Protein AF-A0A972EYS8-F1 (afdb_monomer_lite)

Foldseek 3Di:
DEEEEEEEADVVLVVVSVVVVVVCVVVVYHYDHDPPPHPYYYYRYD

Secondary structure (DSSP, 8-state):
-EEEEEEES-HHHHHHHHHHHHHHHHTTPEEESSSTT-SEEEEEE-

pLDDT: mean 98.06, std 0.76, range [94.25, 98.69]

Sequence (46 aa):
MKIFFDTVGCRLNQAEIEHLASEFRSSGHTIIDTAEGADLVVVNTC

Structure (mmCIF, N/CA/C/O backbone):
data_AF-A0A972EYS8-F1
#
_entry.id   AF-A0A972EYS8-F1
#
loop_
_atom_site.group_PDB
_atom_site.id
_atom_site.type_symbol
_atom_site.label_atom_id
_atom_site.label_alt_id
_atom_site.label_comp_id
_atom_site.label_asym_id
_atom_site.label_entity_id
_atom_site.label_seq_id
_atom_site.pdbx_PDB_ins_code
_atom_site.Cartn_x
_atom_site.Cartn_y
_atom_site.Cartn_z
_atom_site.occupancy
_atom_site.B_iso_or_equiv
_atom_site.auth_seq_id
_atom_site.auth_comp_id
_atom_site.auth_asym_id
_atom_site.auth_atom_id
_atom_site.pdbx_PDB_model_num
ATOM 1 N N . MET A 1 1 ? -9.680 0.296 8.387 1.00 96.38 1 MET A N 1
ATOM 2 C CA . MET A 1 1 ? -9.831 -0.467 7.134 1.00 96.38 1 MET A CA 1
ATOM 3 C C . MET A 1 1 ? -8.601 -1.331 6.959 1.00 96.38 1 MET A C 1
ATOM 5 O O . MET A 1 1 ? -7.526 -0.900 7.375 1.00 96.38 1 MET A O 1
ATOM 9 N N . LYS A 1 2 ? -8.768 -2.533 6.414 1.00 98.56 2 LYS A N 1
ATOM 10 C CA . LYS A 1 2 ? -7.689 -3.421 5.987 1.00 98.56 2 LYS A CA 1
ATOM 11 C C . LYS A 1 2 ? -7.261 -3.023 4.582 1.00 98.56 2 LYS A C 1
ATOM 13 O O . LYS A 1 2 ? -8.106 -2.938 3.697 1.00 98.56 2 LYS A O 1
ATOM 18 N N . ILE A 1 3 ? -5.983 -2.742 4.388 1.00 98.69 3 ILE A N 1
ATOM 19 C CA . ILE A 1 3 ? -5.482 -2.171 3.140 1.00 98.69 3 ILE A CA 1
ATOM 20 C C . ILE A 1 3 ? -4.286 -2.978 2.681 1.00 98.69 3 ILE A C 1
ATOM 22 O O . ILE A 1 3 ? -3.380 -3.243 3.469 1.00 98.69 3 ILE A O 1
ATOM 26 N N . PHE A 1 4 ? -4.299 -3.358 1.413 1.00 98.69 4 PHE A N 1
ATOM 27 C CA . PHE A 1 4 ? -3.198 -4.050 0.767 1.00 98.69 4 PHE A CA 1
ATOM 28 C C . PHE A 1 4 ? -2.512 -3.105 -0.222 1.00 98.69 4 PHE A C 1
ATOM 30 O O . PHE A 1 4 ? -3.177 -2.415 -0.998 1.00 98.69 4 PHE A O 1
ATOM 37 N N . PHE A 1 5 ? -1.185 -3.075 -0.168 1.00 98.62 5 PHE A N 1
ATOM 38 C CA . PHE A 1 5 ? -0.338 -2.263 -1.031 1.00 98.62 5 PHE A CA 1
ATOM 39 C C . PHE A 1 5 ? 0.552 -3.178 -1.866 1.00 98.62 5 PHE A C 1
ATOM 41 O O . PHE A 1 5 ? 1.192 -4.071 -1.314 1.00 98.62 5 PHE A O 1
ATOM 48 N N . ASP A 1 6 ? 0.621 -2.919 -3.168 1.00 98.19 6 ASP A N 1
ATOM 49 C CA . ASP A 1 6 ? 1.518 -3.612 -4.090 1.00 98.19 6 ASP A CA 1
ATOM 50 C C . ASP A 1 6 ? 2.146 -2.624 -5.080 1.00 98.19 6 ASP A C 1
ATOM 52 O O . ASP A 1 6 ? 1.657 -1.509 -5.287 1.00 98.19 6 ASP A O 1
ATOM 56 N N . THR A 1 7 ? 3.256 -3.016 -5.691 1.00 98.06 7 THR A N 1
ATOM 57 C CA . THR A 1 7 ? 3.983 -2.178 -6.640 1.00 98.06 7 THR A CA 1
ATOM 58 C C . THR A 1 7 ? 4.553 -2.999 -7.788 1.00 98.06 7 THR A C 1
ATOM 60 O O . THR A 1 7 ? 5.235 -4.000 -7.583 1.00 98.06 7 THR A O 1
ATOM 63 N N . VAL A 1 8 ? 4.355 -2.519 -9.016 1.00 98.06 8 VAL A N 1
ATOM 64 C CA . VAL A 1 8 ? 4.956 -3.093 -10.228 1.00 98.06 8 VAL A CA 1
ATOM 65 C C . VAL A 1 8 ? 5.689 -1.988 -10.969 1.00 98.06 8 VAL A C 1
ATOM 67 O O . VAL A 1 8 ? 5.081 -1.190 -11.674 1.00 98.06 8 VAL A O 1
ATOM 70 N N . GLY A 1 9 ? 7.006 -1.926 -10.815 1.00 97.06 9 GLY A N 1
ATOM 71 C CA . GLY A 1 9 ? 7.788 -0.849 -11.404 1.00 97.06 9 GLY A CA 1
ATOM 72 C C . GLY A 1 9 ? 9.212 -0.818 -10.881 1.00 97.06 9 GLY A C 1
ATOM 73 O O . GLY A 1 9 ? 9.868 -1.850 -10.735 1.00 97.06 9 GLY A O 1
ATOM 74 N N . CYS A 1 10 ? 9.703 0.386 -10.618 1.00 98.31 10 CYS A N 1
ATOM 75 C CA . CYS A 1 10 ? 11.063 0.624 -10.162 1.00 98.31 10 CYS A CA 1
ATOM 76 C C . CYS A 1 10 ? 11.121 0.954 -8.660 1.00 98.31 10 CYS A C 1
ATOM 78 O O . CYS A 1 10 ? 10.124 0.938 -7.941 1.00 98.31 10 CYS A O 1
ATOM 80 N N . ARG A 1 11 ? 12.321 1.301 -8.180 1.00 98.12 11 ARG A N 1
ATOM 81 C CA . ARG A 1 11 ? 12.553 1.682 -6.777 1.00 98.12 11 ARG A CA 1
ATOM 82 C C . ARG A 1 11 ? 11.773 2.923 -6.344 1.00 98.12 11 ARG A C 1
ATOM 84 O O . ARG A 1 11 ? 11.499 3.061 -5.159 1.00 98.12 11 ARG A O 1
ATOM 91 N N . LEU A 1 12 ? 11.426 3.813 -7.278 1.00 98.38 12 LEU A N 1
ATOM 92 C CA . LEU A 1 12 ? 10.617 4.986 -6.954 1.00 98.38 12 LEU A CA 1
ATOM 93 C C . LEU A 1 12 ? 9.191 4.576 -6.568 1.00 98.38 12 LEU A C 1
ATOM 95 O O . LEU A 1 12 ? 8.714 5.012 -5.528 1.00 98.38 12 LEU A O 1
ATOM 99 N N . ASN A 1 13 ? 8.568 3.661 -7.321 1.00 98.62 13 ASN A N 1
ATOM 100 C CA . ASN A 1 13 ? 7.229 3.157 -6.997 1.00 98.62 13 ASN A CA 1
ATOM 101 C C . ASN A 1 13 ? 7.202 2.481 -5.621 1.00 98.62 13 ASN A C 1
ATOM 103 O O . ASN A 1 13 ? 6.273 2.695 -4.844 1.00 98.62 13 ASN A O 1
ATOM 107 N N . GLN A 1 14 ? 8.254 1.719 -5.296 1.00 98.38 14 GLN A N 1
ATOM 108 C CA . GLN A 1 14 ? 8.413 1.113 -3.976 1.00 98.38 14 GLN A CA 1
ATOM 109 C C . GLN A 1 14 ? 8.558 2.171 -2.866 1.00 98.38 14 GLN A C 1
ATOM 111 O O . GLN A 1 14 ? 7.922 2.060 -1.823 1.00 98.38 14 GLN A O 1
ATOM 116 N N . ALA A 1 15 ? 9.353 3.221 -3.075 1.00 98.56 15 ALA A N 1
ATOM 117 C CA . ALA A 1 15 ? 9.498 4.280 -2.075 1.00 98.56 15 ALA A CA 1
ATOM 118 C C . ALA A 1 15 ? 8.173 5.030 -1.831 1.00 98.56 15 ALA A C 1
ATOM 120 O O . ALA A 1 15 ? 7.809 5.309 -0.689 1.00 98.56 15 ALA A O 1
ATOM 121 N N . GLU A 1 16 ? 7.427 5.325 -2.897 1.00 98.44 16 GLU A N 1
ATOM 122 C CA . GLU A 1 16 ? 6.125 5.992 -2.821 1.00 98.44 16 GLU A CA 1
ATOM 123 C C . GLU A 1 16 ? 5.061 5.116 -2.147 1.00 98.44 16 GLU A C 1
ATOM 125 O O . GLU A 1 16 ? 4.323 5.604 -1.290 1.00 98.44 16 GLU A O 1
ATOM 130 N N . ILE A 1 17 ? 4.992 3.821 -2.492 1.00 98.31 17 ILE A N 1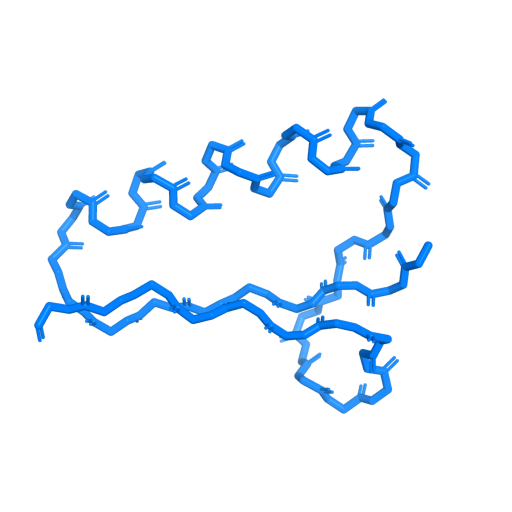
ATOM 131 C CA . ILE A 1 17 ? 4.010 2.903 -1.894 1.00 98.31 17 ILE A CA 1
ATOM 132 C C . ILE A 1 17 ? 4.292 2.701 -0.396 1.00 98.31 17 ILE A C 1
ATOM 134 O O . ILE A 1 17 ? 3.358 2.662 0.402 1.00 98.31 17 ILE A O 1
ATOM 138 N N . GLU A 1 18 ? 5.565 2.638 0.014 1.00 98.25 18 GLU A N 1
ATOM 139 C CA . GLU A 1 18 ? 5.966 2.544 1.424 1.00 98.25 18 GLU A CA 1
ATOM 140 C C . GLU A 1 18 ? 5.616 3.820 2.202 1.00 98.25 18 GLU A C 1
ATOM 142 O O . GLU A 1 18 ? 5.128 3.742 3.336 1.00 98.25 18 GLU A O 1
ATOM 147 N N . HIS A 1 19 ? 5.811 4.993 1.589 1.00 98.50 19 HIS A N 1
ATOM 148 C CA . HIS A 1 19 ? 5.402 6.269 2.171 1.00 98.50 19 HIS A CA 1
ATOM 149 C C . HIS A 1 19 ? 3.886 6.314 2.400 1.00 98.50 19 HIS A C 1
ATOM 151 O O . HIS A 1 19 ? 3.443 6.565 3.522 1.00 98.50 19 HIS A O 1
ATOM 157 N N . LEU A 1 20 ? 3.100 5.961 1.381 1.00 98.12 20 LEU A N 1
ATOM 158 C CA . LEU A 1 20 ? 1.642 5.916 1.464 1.00 98.12 20 LEU A CA 1
ATOM 159 C C . LEU A 1 20 ? 1.171 4.908 2.527 1.00 98.12 20 LEU A C 1
ATOM 161 O O . LEU A 1 20 ? 0.324 5.220 3.363 1.00 98.12 20 LEU A O 1
ATOM 165 N N . ALA A 1 21 ? 1.772 3.716 2.580 1.00 98.31 21 ALA A N 1
ATOM 166 C CA . ALA A 1 21 ? 1.460 2.721 3.604 1.00 98.31 21 ALA A CA 1
ATOM 167 C C . ALA A 1 21 ? 1.729 3.235 5.032 1.00 98.31 21 ALA A C 1
ATOM 169 O O . ALA A 1 21 ? 0.987 2.892 5.957 1.00 98.31 21 ALA A O 1
ATOM 170 N N . SER A 1 22 ? 2.763 4.064 5.222 1.00 98.44 22 SER A N 1
ATOM 171 C CA . SER A 1 22 ? 3.064 4.720 6.502 1.00 98.44 22 SER A CA 1
ATOM 172 C C . SER A 1 22 ? 1.975 5.718 6.913 1.00 98.44 22 SER A C 1
ATOM 174 O O . SER A 1 22 ? 1.509 5.678 8.054 1.00 98.44 22 SER A O 1
ATOM 176 N N . GLU A 1 23 ? 1.507 6.558 5.985 1.00 98.44 23 GLU A N 1
ATOM 177 C CA . GLU A 1 23 ? 0.431 7.530 6.235 1.00 98.44 23 GLU A CA 1
ATOM 178 C C . GLU A 1 23 ? -0.907 6.855 6.565 1.00 98.44 23 GLU A C 1
ATOM 180 O O . GLU A 1 23 ? -1.635 7.268 7.473 1.00 98.44 23 GLU A O 1
ATOM 185 N N . PHE A 1 24 ? -1.230 5.760 5.879 1.00 98.38 24 PHE A N 1
ATOM 186 C CA . PHE A 1 24 ? -2.440 5.000 6.184 1.00 98.38 24 PHE A CA 1
ATOM 187 C C . PHE A 1 24 ? -2.344 4.318 7.555 1.00 98.38 24 PHE A C 1
ATOM 189 O O . PHE A 1 24 ? -3.323 4.303 8.307 1.00 98.38 24 PHE A O 1
ATOM 196 N N . ARG A 1 25 ? -1.160 3.812 7.929 1.00 98.00 25 ARG A N 1
ATOM 197 C CA . ARG A 1 25 ? -0.908 3.293 9.283 1.00 98.00 25 ARG A CA 1
ATOM 198 C C . ARG A 1 25 ? -1.102 4.370 10.346 1.00 98.00 25 ARG A C 1
ATOM 200 O O . ARG A 1 25 ? -1.772 4.112 11.343 1.00 98.00 25 ARG A O 1
ATOM 207 N N . SER A 1 26 ? -0.545 5.565 10.139 1.00 98.44 26 SER A N 1
ATOM 208 C CA . SER A 1 26 ? -0.659 6.674 11.097 1.00 98.44 26 SER A CA 1
ATOM 209 C C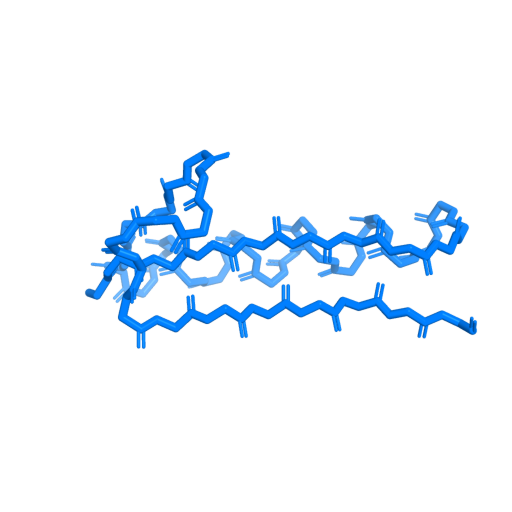 . SER A 1 26 ? -2.096 7.187 11.233 1.00 98.44 26 SER A C 1
ATOM 211 O O . SER A 1 26 ? -2.492 7.622 12.312 1.00 98.44 26 SER A O 1
ATOM 213 N N . SER A 1 27 ? -2.905 7.030 10.185 1.00 98.25 27 SER A N 1
ATOM 214 C CA . SER A 1 27 ? -4.340 7.337 10.173 1.00 98.25 27 SER A CA 1
ATOM 215 C C . SER A 1 27 ? -5.218 6.254 10.830 1.00 98.25 27 SER A C 1
ATOM 217 O O . SER A 1 27 ? -6.444 6.357 10.823 1.00 98.25 27 SER A O 1
ATOM 219 N N . GLY A 1 28 ? -4.622 5.206 11.414 1.00 98.38 28 GLY A N 1
ATOM 220 C CA . GLY A 1 28 ? -5.341 4.150 12.135 1.00 98.38 28 GLY A CA 1
ATOM 221 C C . GLY A 1 28 ? -5.858 3.012 11.250 1.00 98.38 28 GLY A C 1
ATOM 222 O O . GLY A 1 28 ? -6.741 2.254 11.660 1.00 98.38 28 GLY A O 1
ATOM 223 N N . HIS A 1 29 ? -5.342 2.873 10.028 1.00 98.56 29 HIS A N 1
ATOM 224 C CA . HIS A 1 29 ? -5.661 1.745 9.158 1.00 98.56 29 HIS A CA 1
ATOM 225 C C . HIS A 1 29 ? -4.715 0.560 9.383 1.00 98.56 29 HIS A C 1
ATOM 227 O O . HIS A 1 29 ? -3.594 0.694 9.874 1.00 98.56 29 HIS A O 1
ATOM 233 N N . THR A 1 30 ? -5.181 -0.633 9.021 1.00 98.50 30 THR A N 1
ATOM 234 C CA . THR A 1 30 ? -4.427 -1.878 9.153 1.00 98.50 30 THR A CA 1
ATOM 235 C C . THR A 1 30 ? -3.883 -2.260 7.791 1.00 98.50 30 THR A C 1
ATOM 237 O O . THR A 1 30 ? -4.659 -2.497 6.871 1.00 98.50 30 THR A O 1
ATOM 240 N N . ILE A 1 31 ? -2.562 -2.347 7.663 1.00 98.38 31 ILE A N 1
ATOM 241 C C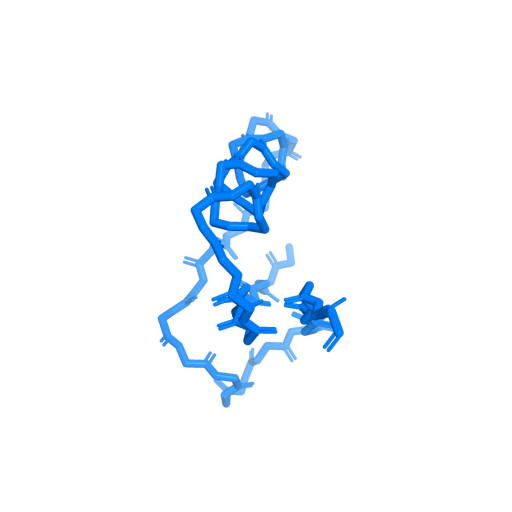A . ILE A 1 31 ? -1.947 -2.855 6.435 1.00 98.38 31 ILE A CA 1
ATOM 242 C C . ILE A 1 31 ? -1.876 -4.369 6.527 1.00 98.38 31 ILE A C 1
ATOM 244 O O . ILE A 1 31 ? -1.334 -4.890 7.504 1.00 98.38 31 ILE A O 1
ATOM 248 N N . ILE A 1 32 ? -2.437 -5.045 5.533 1.00 98.44 32 ILE A N 1
ATOM 249 C CA . ILE A 1 32 ? -2.406 -6.500 5.409 1.00 98.44 32 ILE A CA 1
ATOM 250 C C . ILE A 1 32 ? -1.439 -6.913 4.297 1.00 98.44 32 ILE A C 1
ATOM 252 O O . ILE A 1 32 ? -1.078 -6.113 3.438 1.00 98.44 32 ILE A O 1
ATOM 256 N N . ASP A 1 33 ? -0.983 -8.155 4.363 1.00 97.19 33 ASP A N 1
ATOM 257 C CA . ASP A 1 33 ? 0.070 -8.745 3.533 1.00 97.19 33 ASP A CA 1
ATOM 258 C C . ASP A 1 33 ? -0.444 -9.391 2.240 1.00 97.19 33 ASP A C 1
ATOM 260 O O . ASP A 1 33 ? 0.346 -9.716 1.357 1.00 97.19 33 ASP A O 1
ATOM 264 N N . THR A 1 34 ? -1.760 -9.561 2.112 1.00 97.31 34 THR A N 1
ATOM 265 C CA . THR A 1 34 ? -2.408 -10.126 0.925 1.00 97.31 34 THR A CA 1
ATOM 266 C C . THR A 1 34 ? -3.615 -9.288 0.517 1.00 97.31 34 THR A C 1
ATOM 268 O O . THR A 1 34 ? -4.227 -8.615 1.345 1.00 97.31 34 THR A O 1
ATOM 271 N N . ALA A 1 35 ? -3.981 -9.329 -0.767 1.00 97.31 35 ALA A N 1
ATOM 272 C CA . ALA A 1 35 ? -5.175 -8.643 -1.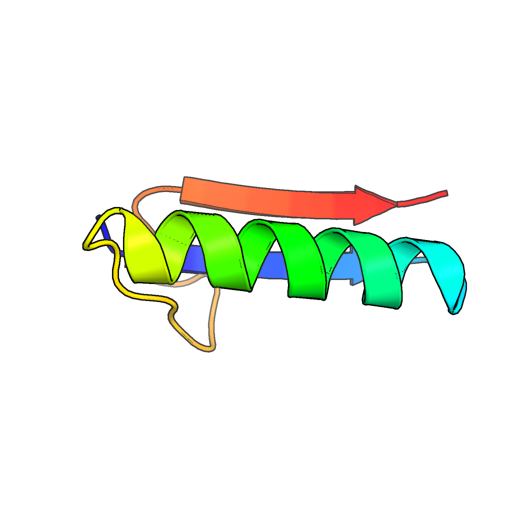265 1.00 97.31 35 ALA A CA 1
ATOM 273 C C . ALA A 1 35 ? -6.482 -9.260 -0.734 1.00 97.31 35 ALA A C 1
ATOM 275 O O . ALA A 1 35 ? -7.530 -8.612 -0.731 1.00 97.31 35 ALA A O 1
ATOM 276 N N . GLU A 1 36 ? -6.441 -10.519 -0.301 1.00 98.19 36 GLU A N 1
ATOM 277 C CA . GLU A 1 36 ? -7.626 -11.241 0.135 1.00 98.19 36 GLU A CA 1
ATOM 278 C C . GLU A 1 36 ? -8.123 -10.712 1.486 1.00 98.19 36 GLU A C 1
ATOM 280 O O . GLU A 1 36 ? -7.409 -10.682 2.487 1.00 98.19 36 GLU A O 1
ATOM 285 N N . GLY A 1 37 ? -9.373 -10.245 1.508 1.00 96.69 37 GLY A N 1
ATOM 286 C CA . GLY A 1 37 ? -9.952 -9.594 2.683 1.00 96.69 37 GLY A CA 1
ATOM 287 C C . GLY A 1 37 ? -9.508 -8.141 2.896 1.00 96.69 37 GLY A C 1
ATOM 288 O O . GLY A 1 37 ? -9.747 -7.607 3.983 1.00 96.69 37 GLY A O 1
ATOM 289 N N . ALA A 1 38 ? -8.888 -7.501 1.898 1.00 98.25 38 ALA A N 1
ATOM 290 C CA . ALA A 1 38 ? -8.672 -6.058 1.891 1.00 98.25 38 ALA A CA 1
ATOM 291 C C . ALA A 1 38 ? -9.996 -5.308 1.663 1.00 98.25 38 ALA A C 1
ATOM 293 O O . ALA A 1 38 ? -10.778 -5.664 0.783 1.00 98.25 38 ALA A O 1
ATOM 294 N N . ASP A 1 39 ? -10.213 -4.225 2.408 1.00 98.56 39 ASP A N 1
ATOM 295 C CA . ASP A 1 39 ? -11.271 -3.250 2.116 1.00 98.56 39 ASP A CA 1
ATOM 296 C C . ASP A 1 39 ? -10.855 -2.323 0.953 1.00 98.56 39 ASP A C 1
ATOM 298 O O . ASP A 1 39 ? -11.703 -1.754 0.268 1.00 98.56 39 ASP A O 1
ATOM 302 N N . LEU A 1 40 ? -9.541 -2.150 0.751 1.00 98.25 40 LEU A N 1
ATOM 303 C CA . LEU A 1 40 ? -8.932 -1.34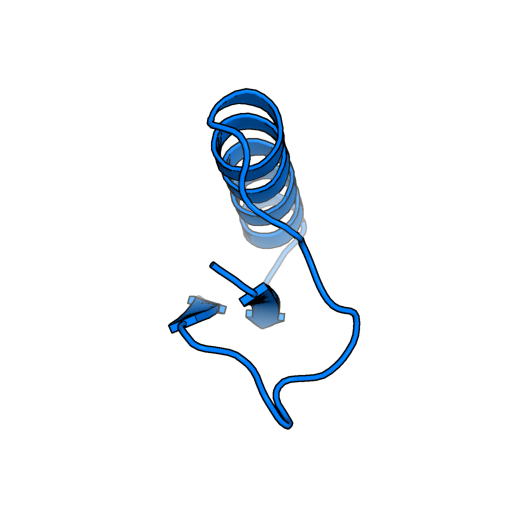3 -0.307 1.00 98.25 40 LEU A CA 1
ATOM 304 C C . LEU A 1 40 ? -7.614 -1.978 -0.775 1.00 98.25 40 LEU A C 1
ATOM 306 O O . LEU A 1 40 ? -6.775 -2.353 0.044 1.00 98.25 40 LEU A O 1
ATOM 310 N N . VAL A 1 41 ? -7.412 -2.027 -2.092 1.00 98.19 41 VAL A N 1
ATOM 311 C CA . VAL A 1 41 ? -6.149 -2.419 -2.731 1.00 98.19 41 VAL A CA 1
ATOM 312 C C . VAL A 1 41 ? -5.578 -1.221 -3.481 1.00 98.19 41 VAL A C 1
ATOM 314 O O . VAL A 1 41 ? -6.289 -0.588 -4.262 1.00 98.19 41 VAL A O 1
ATOM 317 N N . VAL A 1 42 ? -4.298 -0.926 -3.264 1.00 98.00 42 VAL A N 1
ATOM 318 C CA . VAL A 1 42 ? -3.565 0.130 -3.972 1.00 98.00 42 VAL A CA 1
ATOM 319 C C . VAL A 1 42 ? -2.374 -0.486 -4.694 1.00 98.00 42 VAL A C 1
ATOM 321 O O . VAL A 1 42 ? -1.524 -1.111 -4.063 1.00 98.00 42 VAL A O 1
ATOM 324 N N . VAL A 1 43 ? -2.305 -0.283 -6.010 1.00 98.06 43 VAL A N 1
ATOM 325 C CA . VAL A 1 43 ? -1.194 -0.739 -6.854 1.00 98.06 43 VAL A CA 1
ATOM 326 C C . VAL A 1 43 ? -0.518 0.475 -7.483 1.00 98.06 43 VAL A C 1
ATOM 328 O O . VAL A 1 43 ? -1.158 1.197 -8.248 1.00 98.06 43 VAL A O 1
ATOM 331 N N . ASN A 1 44 ? 0.759 0.707 -7.170 1.00 97.94 44 ASN A N 1
ATOM 332 C CA . ASN A 1 44 ? 1.571 1.741 -7.827 1.00 97.94 44 ASN A CA 1
ATOM 333 C C . ASN A 1 44 ? 2.383 1.106 -8.961 1.00 97.94 44 ASN A C 1
ATOM 335 O O . ASN A 1 44 ? 3.164 0.183 -8.725 1.00 97.94 44 ASN A O 1
ATOM 339 N N . THR A 1 45 ? 2.191 1.567 -10.196 1.00 97.81 45 THR A N 1
ATOM 340 C CA . THR A 1 45 ? 2.822 0.962 -11.371 1.00 97.81 45 THR A CA 1
ATOM 341 C C . THR A 1 45 ? 3.340 1.993 -12.370 1.00 97.81 45 THR A C 1
ATOM 343 O O . THR A 1 45 ? 2.857 3.126 -12.394 1.00 97.81 45 THR A O 1
ATOM 346 N N . CYS A 1 46 ? 4.344 1.601 -13.159 1.00 94.25 46 CYS A N 1
ATOM 347 C CA . CYS A 1 46 ? 4.919 2.3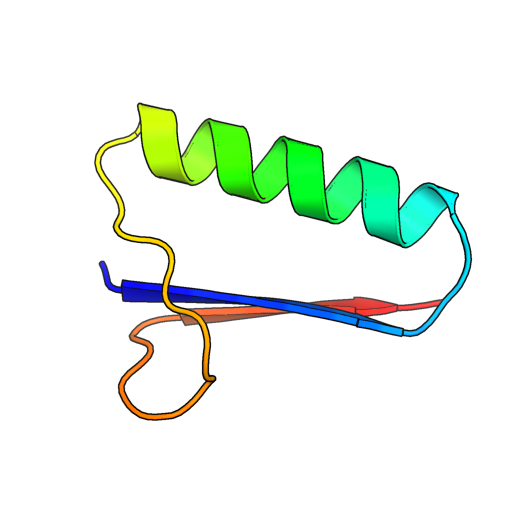76 -14.261 1.00 94.25 46 CYS A CA 1
ATOM 348 C C . CYS A 1 46 ? 4.572 1.773 -15.622 1.00 94.25 46 CYS A C 1
ATOM 350 O O . CYS A 1 46 ? 4.600 0.528 -15.736 1.00 94.25 46 CYS A O 1
#

Radius of gyration: 10.21 Å; chains: 1; bounding box: 24×19×26 Å